Protein AF-A0A0D7CIT5-F1 (afdb_monomer_lite)

Foldseek 3Di:
DDPPPPPPVVVVVVVCLVCLVVDDLVRLVVVVVVVPVSSVD

Sequence (41 aa):
MEDGTEVKLGVFLSNTKSRRGKLTADKRATLAALGLEWAAA

Structure (mmCIF, N/CA/C/O backbone):
data_AF-A0A0D7CIT5-F1
#
_entry.id   AF-A0A0D7CIT5-F1
#
loop_
_atom_site.group_PDB
_atom_site.id
_atom_site.type_symbol
_atom_site.label_atom_id
_atom_site.label_alt_id
_atom_site.label_comp_id
_atom_site.label_asym_id
_atom_site.label_entity_id
_atom_site.label_seq_id
_atom_site.pdbx_PDB_ins_code
_atom_site.Cartn_x
_atom_site.Cartn_y
_atom_site.Cartn_z
_atom_site.occupancy
_atom_site.B_iso_or_equiv
_atom_site.auth_seq_id
_atom_site.auth_comp_id
_atom_site.auth_asym_id
_atom_site.auth_atom_id
_atom_site.pdbx_PDB_model_num
ATOM 1 N N . MET A 1 1 ? 13.606 15.185 -20.183 1.00 54.66 1 MET A N 1
ATOM 2 C CA . MET A 1 1 ? 12.456 14.898 -19.297 1.00 54.66 1 MET A CA 1
ATOM 3 C C . MET A 1 1 ? 12.824 13.626 -18.555 1.00 54.66 1 MET A C 1
ATOM 5 O O . MET A 1 1 ? 12.575 12.551 -19.068 1.00 54.66 1 MET A O 1
ATOM 9 N N . GLU A 1 2 ? 13.597 13.726 -17.475 1.00 59.81 2 GLU A N 1
ATOM 10 C CA . GLU A 1 2 ? 14.312 12.558 -16.938 1.00 59.81 2 GLU A CA 1
ATOM 11 C C . GLU A 1 2 ? 14.394 12.664 -15.416 1.00 59.81 2 GLU A C 1
ATOM 13 O O . GLU A 1 2 ? 15.419 13.029 -14.862 1.00 59.81 2 GLU A O 1
ATOM 18 N N . ASP A 1 3 ? 13.294 12.374 -14.730 1.00 56.25 3 ASP A N 1
ATOM 19 C CA . ASP A 1 3 ? 13.396 11.847 -13.366 1.00 56.25 3 ASP A CA 1
ATOM 20 C C . ASP A 1 3 ? 12.729 10.474 -13.372 1.00 56.25 3 ASP A C 1
ATOM 22 O O . ASP A 1 3 ? 11.671 10.226 -12.801 1.00 56.25 3 ASP A O 1
ATOM 26 N N . GLY A 1 4 ? 13.310 9.589 -14.182 1.00 58.28 4 GLY A N 1
ATOM 27 C CA . GLY A 1 4 ? 12.995 8.173 -14.166 1.00 58.28 4 GLY A CA 1
ATOM 28 C C . GLY A 1 4 ? 13.633 7.566 -12.931 1.00 58.28 4 GLY A C 1
ATOM 29 O O . GLY A 1 4 ? 14.629 6.859 -13.038 1.00 58.28 4 GLY A O 1
ATOM 30 N N . THR A 1 5 ? 13.101 7.863 -11.746 1.00 63.50 5 THR A N 1
ATOM 31 C CA . THR A 1 5 ? 13.443 7.090 -10.558 1.00 63.50 5 THR A CA 1
ATOM 32 C C . THR A 1 5 ? 12.985 5.662 -10.837 1.00 63.50 5 THR A C 1
ATOM 34 O O . THR A 1 5 ? 11.793 5.369 -10.798 1.00 63.50 5 THR A O 1
ATOM 37 N N . GLU A 1 6 ? 13.919 4.779 -11.201 1.00 69.56 6 GLU A N 1
ATOM 38 C CA . GLU A 1 6 ? 13.644 3.366 -11.452 1.00 69.56 6 GLU A CA 1
ATOM 39 C C . GLU A 1 6 ? 13.044 2.752 -10.189 1.00 69.56 6 GLU A C 1
ATOM 41 O O . GLU A 1 6 ? 13.737 2.361 -9.240 1.00 69.56 6 GLU A O 1
ATOM 46 N N . VAL A 1 7 ? 11.715 2.706 -10.148 1.00 71.69 7 VAL A N 1
ATOM 47 C CA . VAL A 1 7 ? 11.004 2.156 -9.010 1.00 71.69 7 VAL A CA 1
ATOM 48 C C . VAL A 1 7 ? 11.179 0.651 -9.086 1.00 71.69 7 VAL A C 1
ATOM 50 O O . VAL A 1 7 ? 10.481 -0.047 -9.820 1.00 71.69 7 VAL A O 1
ATOM 53 N N . LYS A 1 8 ? 12.138 0.130 -8.318 1.00 85.00 8 LYS A N 1
ATOM 54 C CA . LYS A 1 8 ? 12.308 -1.313 -8.147 1.00 85.00 8 LYS A CA 1
ATOM 55 C C . LYS A 1 8 ? 11.040 -1.855 -7.505 1.00 85.00 8 LYS A C 1
ATOM 57 O O . LYS A 1 8 ? 10.890 -1.784 -6.286 1.00 85.00 8 LYS A O 1
ATOM 62 N N . LEU A 1 9 ? 10.134 -2.399 -8.317 1.00 83.44 9 LEU A N 1
ATOM 63 C 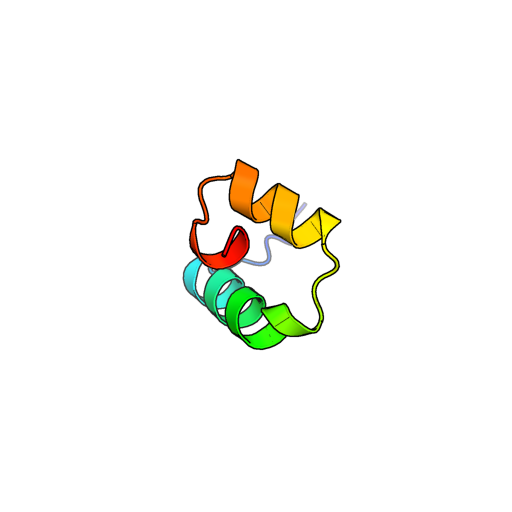CA . LEU A 1 9 ? 8.817 -2.871 -7.878 1.00 83.44 9 LEU A CA 1
ATOM 64 C C . LEU A 1 9 ? 8.920 -3.842 -6.696 1.00 83.44 9 LEU A C 1
ATOM 66 O O . LEU A 1 9 ? 8.141 -3.741 -5.753 1.00 83.44 9 LEU A O 1
ATOM 70 N N . GLY A 1 10 ? 9.940 -4.707 -6.679 1.00 86.50 10 GLY A N 1
ATOM 71 C CA . GLY A 1 10 ? 10.213 -5.591 -5.542 1.00 86.50 10 GLY A CA 1
ATOM 72 C C . GLY A 1 10 ? 10.533 -4.843 -4.239 1.00 86.50 10 GLY A C 1
ATOM 73 O O . GLY A 1 10 ? 10.037 -5.211 -3.172 1.00 86.50 10 GLY A O 1
ATOM 74 N N . VAL A 1 11 ? 11.306 -3.755 -4.310 1.00 89.69 11 VAL A N 1
ATOM 75 C CA . VAL A 1 11 ? 11.638 -2.904 -3.152 1.00 89.69 11 VAL A CA 1
ATOM 76 C C . VAL A 1 11 ? 10.431 -2.073 -2.732 1.00 89.69 11 VAL A C 1
ATOM 78 O O . VAL A 1 11 ? 10.121 -2.013 -1.544 1.00 89.69 11 VAL A O 1
ATOM 81 N N . PHE A 1 12 ? 9.716 -1.478 -3.689 1.00 87.94 12 PHE A N 1
ATOM 82 C CA . PHE A 1 12 ? 8.484 -0.734 -3.431 1.00 87.94 12 PHE A CA 1
ATOM 83 C C . PHE A 1 12 ? 7.450 -1.608 -2.723 1.00 87.94 12 PHE A C 1
ATOM 85 O O . PHE A 1 12 ? 6.901 -1.213 -1.692 1.00 87.94 12 PHE A O 1
ATOM 92 N N . LEU A 1 13 ? 7.230 -2.823 -3.223 1.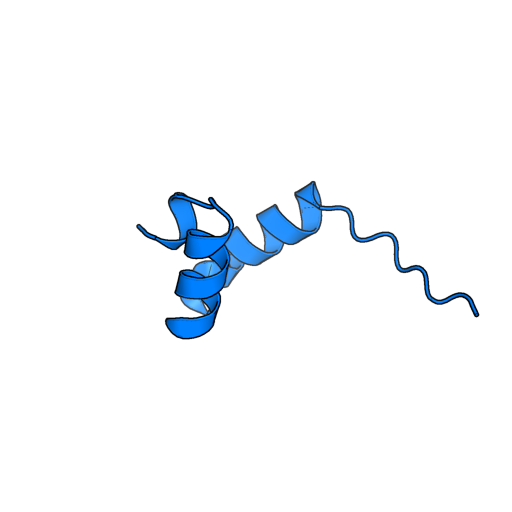00 88.12 13 LEU A N 1
ATOM 93 C CA . LEU A 1 13 ? 6.275 -3.751 -2.643 1.00 88.12 13 LEU A CA 1
ATOM 94 C C . LEU A 1 13 ? 6.702 -4.185 -1.237 1.00 88.12 13 LEU A C 1
ATOM 96 O O . LEU A 1 13 ? 5.886 -4.171 -0.316 1.00 88.12 13 LEU A O 1
ATOM 100 N N . SER A 1 14 ? 7.987 -4.488 -1.042 1.00 90.12 14 SER A N 1
ATOM 101 C CA . SER A 1 14 ? 8.541 -4.830 0.276 1.00 90.12 14 SER A CA 1
ATOM 102 C C . SER A 1 14 ? 8.391 -3.682 1.280 1.00 90.12 14 SER A C 1
ATOM 104 O O . SER A 1 14 ? 7.974 -3.898 2.420 1.00 90.12 14 SER A O 1
ATOM 106 N N . ASN A 1 15 ? 8.662 -2.444 0.857 1.00 90.31 15 ASN A N 1
ATOM 107 C CA . ASN A 1 15 ? 8.497 -1.251 1.686 1.00 90.31 15 ASN A CA 1
ATOM 108 C C . ASN A 1 15 ? 7.025 -1.014 2.044 1.00 90.31 15 ASN A C 1
ATOM 110 O O . ASN A 1 15 ? 6.698 -0.762 3.204 1.00 90.31 15 ASN A O 1
ATOM 114 N N . THR A 1 16 ? 6.133 -1.164 1.064 1.00 90.12 16 THR A N 1
ATOM 115 C CA . THR A 1 16 ? 4.684 -1.007 1.239 1.00 90.12 16 THR A CA 1
ATOM 116 C C . THR A 1 16 ? 4.134 -2.065 2.191 1.00 9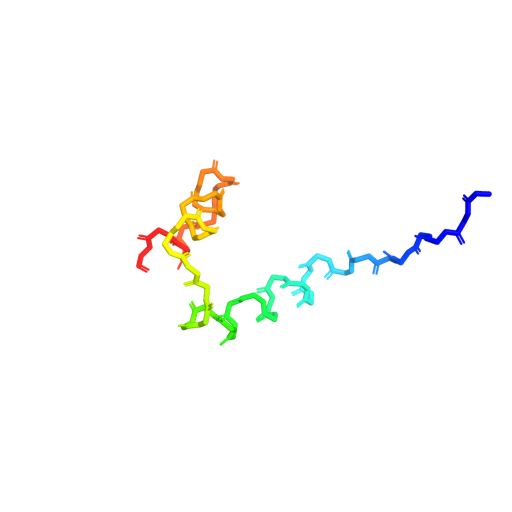0.12 16 THR A C 1
ATOM 118 O O . THR A 1 16 ? 3.376 -1.732 3.101 1.00 90.12 16 THR A O 1
ATOM 121 N N . LYS A 1 17 ? 4.574 -3.323 2.058 1.00 88.75 17 LYS A N 1
ATOM 122 C CA . LYS A 1 17 ? 4.206 -4.419 2.961 1.00 88.75 17 LYS A CA 1
ATOM 123 C C . LYS A 1 17 ? 4.703 -4.169 4.385 1.00 88.75 17 LYS A C 1
ATOM 125 O O . LYS A 1 17 ? 3.936 -4.320 5.330 1.00 88.75 17 LYS A O 1
ATOM 130 N N . SER A 1 18 ? 5.946 -3.712 4.550 1.00 90.19 18 SER A N 1
ATOM 131 C CA . SER A 1 18 ? 6.496 -3.337 5.863 1.00 90.19 18 SER A CA 1
ATOM 132 C C . SER A 1 18 ? 5.715 -2.182 6.504 1.00 90.19 18 SER A C 1
ATOM 134 O O . SER A 1 18 ? 5.402 -2.207 7.693 1.00 90.19 18 SER A O 1
ATOM 136 N N . ARG A 1 19 ? 5.316 -1.189 5.704 1.00 89.50 19 ARG A N 1
ATOM 137 C CA . ARG A 1 19 ? 4.540 -0.028 6.157 1.00 89.50 19 ARG A CA 1
ATOM 138 C C . ARG A 1 19 ? 3.026 -0.249 6.122 1.00 89.50 19 ARG A C 1
ATOM 140 O O . ARG A 1 19 ? 2.297 0.715 6.341 1.00 89.50 19 ARG A O 1
ATOM 147 N N . ARG A 1 20 ? 2.534 -1.481 5.927 1.00 85.62 20 ARG A N 1
ATOM 148 C CA . ARG A 1 20 ? 1.094 -1.807 5.834 1.00 85.62 20 ARG A CA 1
ATOM 149 C C . ARG A 1 20 ? 0.277 -1.230 6.990 1.00 85.62 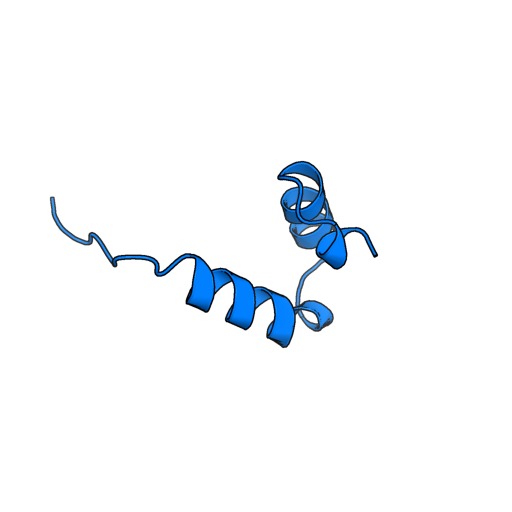20 ARG A C 1
ATOM 151 O O . ARG A 1 20 ? -0.810 -0.712 6.764 1.00 85.62 20 ARG A O 1
ATOM 158 N N . GLY A 1 21 ? 0.825 -1.245 8.208 1.00 85.94 21 GLY A N 1
ATOM 159 C CA . GLY A 1 21 ? 0.174 -0.666 9.390 1.00 85.94 21 GLY A CA 1
ATOM 160 C C . GLY A 1 21 ? -0.067 0.848 9.306 1.00 85.94 21 GLY A C 1
ATOM 161 O O . GLY A 1 21 ? -0.981 1.353 9.945 1.00 85.94 21 GLY A O 1
ATOM 162 N N . LYS A 1 22 ? 0.707 1.568 8.486 1.00 89.19 22 LYS A N 1
ATOM 163 C CA . LYS A 1 22 ? 0.562 3.010 8.227 1.00 89.19 22 LYS A CA 1
ATOM 164 C C . LYS A 1 22 ? -0.252 3.319 6.966 1.00 89.19 22 LYS A C 1
ATOM 166 O O . LYS A 1 22 ? -0.505 4.489 6.689 1.00 89.19 22 LYS A O 1
ATOM 171 N N . LEU A 1 23 ? -0.641 2.312 6.179 1.00 88.38 23 LEU A N 1
ATOM 172 C CA . LEU A 1 23 ? -1.515 2.528 5.028 1.00 88.38 23 LEU A CA 1
ATOM 173 C C . LEU A 1 23 ? -2.965 2.676 5.491 1.00 88.38 23 LEU A C 1
ATOM 175 O O . LEU A 1 23 ? -3.469 1.857 6.265 1.00 88.38 23 LEU A O 1
ATOM 179 N N . THR A 1 24 ? -3.647 3.685 4.957 1.00 89.62 24 THR A N 1
ATOM 180 C CA . THR A 1 24 ? -5.096 3.849 5.092 1.00 89.62 24 THR A CA 1
ATOM 181 C C . THR A 1 24 ? -5.831 2.696 4.406 1.00 89.62 24 THR A C 1
ATOM 183 O O . THR A 1 24 ? -5.290 2.059 3.499 1.00 89.62 24 THR A O 1
ATOM 186 N N . ALA A 1 25 ? -7.064 2.420 4.839 1.00 88.75 25 ALA A N 1
ATOM 187 C CA . ALA A 1 25 ? -7.878 1.340 4.276 1.00 88.75 25 ALA A CA 1
ATOM 188 C C . ALA A 1 25 ? -8.075 1.493 2.757 1.00 88.75 25 ALA A C 1
ATOM 190 O O . ALA A 1 25 ? -7.926 0.526 2.024 1.00 88.75 25 ALA A O 1
ATOM 191 N N . ASP A 1 26 ? -8.285 2.722 2.285 1.00 89.38 26 ASP A N 1
ATOM 192 C CA . ASP A 1 26 ? -8.423 3.059 0.863 1.00 89.38 26 ASP A CA 1
ATOM 193 C C . ASP A 1 26 ? -7.181 2.693 0.023 1.00 89.38 26 ASP A C 1
ATOM 195 O O . ASP A 1 26 ? -7.275 2.021 -1.008 1.00 89.38 26 ASP A O 1
ATOM 199 N N . LYS A 1 27 ? -5.978 3.020 0.518 1.00 90.00 27 LYS A N 1
ATOM 200 C CA . LYS A 1 27 ? -4.725 2.649 -0.158 1.00 90.00 27 LYS A CA 1
ATOM 201 C C . LYS A 1 27 ? -4.536 1.136 -0.204 1.00 90.00 27 LYS A C 1
ATOM 203 O O . LYS A 1 27 ? -4.039 0.614 -1.198 1.00 90.00 27 LYS A O 1
ATOM 208 N N . ARG A 1 28 ? -4.926 0.421 0.855 1.00 88.69 28 ARG A N 1
ATOM 209 C CA . ARG A 1 28 ? -4.882 -1.050 0.874 1.00 88.69 28 ARG A CA 1
ATOM 210 C C . ARG A 1 28 ? -5.897 -1.657 -0.088 1.00 88.69 28 ARG A C 1
ATOM 212 O O . ARG A 1 28 ? -5.533 -2.573 -0.812 1.00 88.69 28 ARG A O 1
ATOM 219 N N . ALA A 1 29 ? -7.108 -1.107 -0.155 1.00 90.81 29 ALA A N 1
ATOM 220 C CA . ALA A 1 29 ? -8.139 -1.535 -1.094 1.00 90.81 29 ALA A CA 1
ATOM 221 C C . ALA A 1 29 ? -7.696 -1.339 -2.550 1.00 90.81 29 ALA A C 1
ATOM 223 O O . ALA A 1 29 ? -7.883 -2.230 -3.369 1.00 90.81 29 ALA A O 1
ATOM 224 N N . THR A 1 30 ? -7.019 -0.230 -2.859 1.00 91.62 30 THR A N 1
ATOM 225 C CA . THR A 1 30 ? -6.428 -0.004 -4.189 1.00 91.62 30 THR A CA 1
ATOM 226 C C . THR A 1 30 ? -5.372 -1.062 -4.519 1.00 91.62 30 THR A C 1
ATOM 228 O O . THR A 1 30 ? -5.375 -1.626 -5.608 1.00 91.62 30 THR A O 1
ATOM 231 N N . LEU A 1 31 ? -4.485 -1.384 -3.572 1.00 89.69 31 LEU A N 1
ATOM 232 C CA . LEU A 1 31 ? -3.479 -2.437 -3.756 1.00 89.69 31 LEU A CA 1
ATOM 233 C C . LEU A 1 31 ? -4.127 -3.821 -3.926 1.00 89.69 31 LEU A C 1
ATOM 235 O O . LEU A 1 31 ? -3.704 -4.590 -4.785 1.00 89.69 31 LEU A O 1
ATOM 239 N N . ALA A 1 32 ? -5.170 -4.119 -3.156 1.00 91.00 32 ALA A N 1
ATOM 240 C CA . ALA A 1 32 ? -5.954 -5.342 -3.288 1.00 91.00 32 ALA A CA 1
ATOM 241 C C . ALA A 1 32 ? -6.642 -5.436 -4.659 1.00 91.00 32 ALA A C 1
ATOM 243 O O . ALA A 1 32 ? -6.570 -6.477 -5.303 1.00 91.00 32 ALA A O 1
ATOM 244 N N . ALA A 1 33 ? -7.227 -4.338 -5.147 1.00 92.00 33 ALA A N 1
ATOM 245 C CA . ALA A 1 33 ? -7.850 -4.260 -6.469 1.00 92.00 33 ALA A C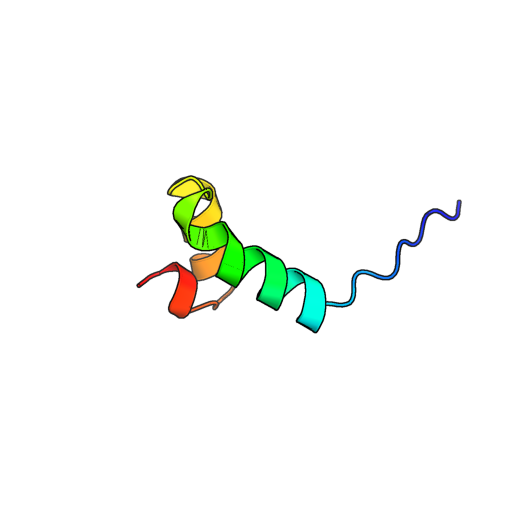A 1
ATOM 246 C C . ALA A 1 33 ? -6.847 -4.478 -7.616 1.00 92.00 33 ALA A C 1
ATOM 248 O O . ALA A 1 33 ? -7.223 -4.948 -8.686 1.00 92.00 33 ALA A O 1
ATOM 249 N N . LEU A 1 34 ? -5.564 -4.189 -7.382 1.00 89.44 34 LEU A N 1
ATOM 250 C CA . LEU A 1 34 ? -4.467 -4.496 -8.304 1.00 89.44 34 LEU A CA 1
ATOM 251 C C . LEU A 1 34 ? -4.002 -5.968 -8.233 1.00 89.44 34 LEU A C 1
ATOM 253 O O . LEU A 1 34 ? -3.084 -6.343 -8.959 1.00 89.44 34 LEU A O 1
ATOM 257 N N . GLY A 1 35 ? -4.604 -6.803 -7.376 1.00 88.69 35 GLY A N 1
ATOM 258 C CA . GLY A 1 35 ? -4.289 -8.231 -7.225 1.00 88.69 35 GLY A CA 1
ATOM 259 C C . GLY A 1 35 ? -3.312 -8.562 -6.090 1.00 88.69 35 GLY A C 1
ATOM 260 O O . GLY A 1 35 ? -2.797 -9.677 -6.016 1.00 88.69 35 GLY A O 1
ATOM 261 N N . LEU A 1 36 ? -3.018 -7.613 -5.193 1.00 88.31 36 LEU A N 1
ATOM 262 C CA . LEU A 1 36 ? -2.156 -7.855 -4.034 1.00 88.31 36 LEU A CA 1
ATOM 263 C C . LEU A 1 36 ? -2.981 -8.403 -2.862 1.00 88.31 36 LEU A C 1
ATOM 265 O O . LEU A 1 36 ? -3.383 -7.659 -1.972 1.00 88.31 36 LEU A O 1
ATOM 269 N N . GLU A 1 37 ? -3.171 -9.721 -2.830 1.00 84.94 37 GLU A N 1
ATOM 270 C CA . GLU A 1 37 ? -3.960 -10.453 -1.817 1.00 84.94 37 GLU A CA 1
ATOM 271 C C . GLU A 1 37 ? -3.588 -10.092 -0.363 1.00 84.94 37 GLU A C 1
ATOM 273 O O . GL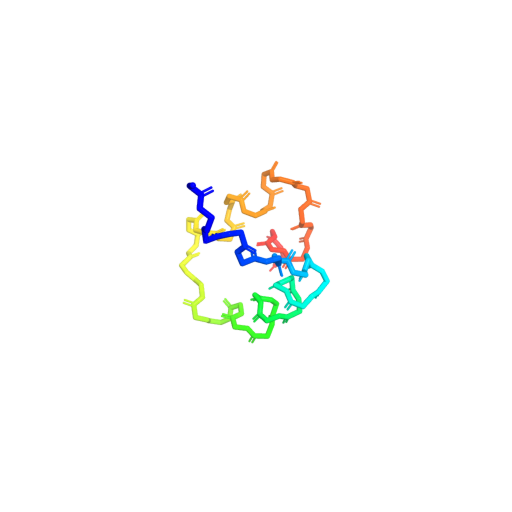U A 1 37 ? -4.444 -9.916 0.501 1.00 84.94 37 GLU A O 1
ATOM 278 N N . TRP A 1 38 ? -2.297 -9.886 -0.076 1.00 85.12 38 TRP A N 1
ATOM 279 C CA . TRP A 1 38 ? -1.834 -9.508 1.268 1.00 85.12 38 TRP A CA 1
ATOM 280 C C . TRP A 1 38 ? -2.307 -8.114 1.716 1.00 85.12 38 TRP A C 1
ATOM 282 O O . TRP A 1 38 ? -2.208 -7.789 2.902 1.00 85.12 38 TRP A O 1
ATOM 292 N N . ALA A 1 39 ? -2.745 -7.265 0.784 1.00 84.19 39 ALA A N 1
ATOM 293 C CA . ALA A 1 39 ? -3.319 -5.958 1.077 1.00 84.19 39 ALA A CA 1
ATOM 294 C C . ALA A 1 39 ? -4.836 -6.031 1.328 1.00 84.19 39 ALA A C 1
ATOM 296 O O . ALA A 1 39 ? -5.368 -5.118 1.957 1.00 84.19 39 ALA A O 1
ATOM 297 N N . ALA A 1 40 ? -5.503 -7.105 0.888 1.00 79.19 40 ALA A N 1
ATOM 298 C CA . ALA A 1 40 ? -6.908 -7.389 1.185 1.00 79.19 40 ALA A CA 1
ATOM 299 C C . ALA A 1 40 ? -7.101 -8.048 2.564 1.00 79.19 40 ALA A C 1
ATOM 301 O O . ALA A 1 40 ? -8.145 -7.861 3.186 1.00 79.19 40 ALA A O 1
ATOM 302 N N . ALA A 1 41 ? -6.094 -8.805 3.019 1.00 74.44 41 ALA A N 1
ATOM 303 C CA . ALA A 1 41 ? -6.095 -9.560 4.276 1.00 74.44 41 ALA A CA 1
ATOM 304 C C . ALA A 1 41 ? -5.817 -8.724 5.538 1.00 74.44 41 ALA A C 1
ATOM 306 O O . ALA A 1 41 ? -4.931 -7.831 5.515 1.00 74.44 41 ALA A O 1
#

pLDDT: mean 83.38, std 10.54, range [54.66, 92.0]

Organism: NCBI:txid1240678

Secondary structure (DSSP, 8-state):
--------HHHHHHHHHHTGGGS-HHHHHHHHHTT-HHHH-

Radius of gyration: 11.78 Å; chains: 1; bounding box: 23×25×29 Å